Protein AF-A0A3S4WUQ7-F1 (afdb_monomer_lite)

Foldseek 3Di:
DDDDDPPPDDPDPQDPVSVVVVVVVCVVVVVDDDPQPDADPDAAEEEDEPVVVVCVVVVVDFKDWAAPDPVVCPRQADPVSPHGHHYQWYKYFHDDDPQTKIWIWGFPDWDDDRIIITGTDDTPDTDD

Structure (mmCIF, N/CA/C/O backbone):
data_AF-A0A3S4WUQ7-F1
#
_entry.id   AF-A0A3S4WUQ7-F1
#
loop_
_atom_site.group_PDB
_atom_site.id
_atom_site.type_symbol
_atom_site.label_atom_id
_atom_site.label_alt_id
_atom_site.label_comp_id
_atom_site.label_asym_id
_atom_site.label_entity_id
_atom_site.label_seq_id
_atom_site.pdbx_PDB_ins_code
_atom_site.Cartn_x
_atom_site.Cartn_y
_atom_site.Cartn_z
_atom_site.occupancy
_atom_site.B_iso_or_equiv
_atom_site.auth_seq_id
_atom_site.auth_comp_id
_atom_site.auth_asym_id
_atom_site.auth_atom_id
_atom_site.pdbx_PDB_model_num
ATOM 1 N N . MET A 1 1 ? 11.147 24.024 31.764 1.00 40.38 1 MET A N 1
ATOM 2 C CA . MET A 1 1 ? 10.718 22.604 31.816 1.00 40.38 1 MET A CA 1
ATOM 3 C C . MET A 1 1 ? 11.327 21.841 30.637 1.00 40.38 1 MET A C 1
ATOM 5 O O . MET A 1 1 ? 10.917 22.061 29.505 1.00 40.38 1 MET A O 1
ATOM 9 N N . ARG A 1 2 ? 12.355 21.012 30.871 1.00 36.12 2 ARG A N 1
ATOM 10 C CA . ARG A 1 2 ? 13.042 20.220 29.830 1.00 36.12 2 ARG A CA 1
ATOM 11 C C . ARG A 1 2 ? 12.290 18.902 29.602 1.00 36.12 2 ARG A C 1
ATOM 13 O O . ARG A 1 2 ? 12.157 18.117 30.536 1.00 36.12 2 ARG A O 1
ATOM 20 N N . ARG A 1 3 ? 11.802 18.651 28.381 1.00 39.47 3 ARG A N 1
ATOM 21 C CA . ARG A 1 3 ? 11.252 17.342 27.987 1.00 39.47 3 ARG A CA 1
ATOM 22 C C . ARG A 1 3 ? 12.408 16.346 27.872 1.00 39.47 3 ARG A C 1
ATOM 24 O O . ARG A 1 3 ? 13.301 16.546 27.054 1.00 39.47 3 ARG A O 1
ATOM 31 N N . LYS A 1 4 ? 12.402 15.296 28.697 1.00 38.94 4 LYS A N 1
ATOM 32 C CA . LYS A 1 4 ? 13.321 14.160 28.551 1.00 38.94 4 LYS A CA 1
ATOM 33 C C . LYS A 1 4 ? 12.964 13.427 27.256 1.00 38.94 4 LYS A C 1
ATOM 35 O O . LYS A 1 4 ? 11.833 12.980 27.089 1.00 38.94 4 LYS A O 1
ATOM 40 N N . ILE A 1 5 ? 13.909 13.370 26.327 1.00 40.94 5 ILE A N 1
ATOM 41 C CA . ILE A 1 5 ? 13.795 12.611 25.082 1.00 40.94 5 ILE A CA 1
ATOM 42 C C . ILE A 1 5 ? 14.131 11.161 25.441 1.00 40.94 5 ILE A C 1
ATOM 44 O O . ILE A 1 5 ? 15.200 10.915 25.991 1.00 40.94 5 ILE A O 1
ATOM 48 N N . ASN A 1 6 ? 13.218 10.219 25.196 1.00 37.59 6 ASN A N 1
ATOM 49 C CA . ASN A 1 6 ? 13.484 8.796 25.406 1.00 37.59 6 ASN A CA 1
ATOM 50 C C . ASN A 1 6 ? 14.371 8.286 24.250 1.00 37.59 6 ASN A C 1
ATOM 52 O O . ASN A 1 6 ? 13.941 8.266 23.096 1.00 37.59 6 ASN A O 1
ATOM 56 N N . THR A 1 7 ? 15.631 7.982 24.559 1.00 37.75 7 THR A N 1
ATOM 57 C CA . THR A 1 7 ? 16.757 7.749 23.634 1.00 37.75 7 THR A CA 1
ATOM 58 C C . THR A 1 7 ? 16.920 6.301 23.160 1.00 37.75 7 THR A C 1
ATOM 60 O O . THR A 1 7 ? 17.923 5.984 22.529 1.00 37.75 7 THR A O 1
ATOM 63 N N . GLU A 1 8 ? 15.965 5.406 23.409 1.00 37.12 8 GLU A N 1
ATOM 64 C CA . GLU A 1 8 ? 16.216 3.959 23.273 1.00 37.12 8 GLU A CA 1
ATOM 65 C C . GLU A 1 8 ? 16.028 3.338 21.877 1.00 37.12 8 GLU A C 1
ATOM 67 O O . GLU A 1 8 ? 16.281 2.153 21.710 1.00 37.12 8 GLU A O 1
ATOM 72 N N . TYR A 1 9 ? 15.685 4.095 20.828 1.00 33.88 9 TYR A N 1
ATOM 73 C CA . TYR A 1 9 ? 15.679 3.551 19.456 1.00 33.88 9 TYR A CA 1
ATOM 74 C C . TYR A 1 9 ? 16.184 4.557 18.415 1.00 33.88 9 TYR A C 1
ATOM 76 O O . TYR A 1 9 ? 15.466 4.977 17.504 1.00 33.88 9 TYR A O 1
ATOM 84 N N . ILE A 1 10 ? 17.462 4.919 18.518 1.00 39.38 10 ILE A N 1
ATOM 85 C CA . ILE A 1 10 ? 18.214 5.478 17.389 1.00 39.38 10 ILE A CA 1
ATOM 86 C C . ILE A 1 10 ? 18.673 4.282 16.549 1.00 39.38 10 ILE A C 1
ATOM 88 O O . ILE A 1 10 ? 19.502 3.494 16.992 1.00 39.38 10 ILE A O 1
ATOM 92 N N . ARG A 1 11 ? 18.116 4.102 15.342 1.00 37.34 11 ARG A N 1
ATOM 93 C CA . ARG A 1 11 ? 18.662 3.115 14.393 1.00 37.34 11 ARG A CA 1
ATOM 94 C C . ARG A 1 11 ? 20.136 3.477 14.161 1.00 37.34 11 ARG A C 1
ATOM 96 O O . ARG A 1 11 ? 20.365 4.617 13.756 1.00 37.34 11 ARG A O 1
ATOM 103 N N . PRO A 1 12 ? 21.106 2.574 14.396 1.00 47.31 12 PRO A N 1
ATOM 104 C CA . PRO A 1 12 ? 22.506 2.910 14.193 1.00 47.31 12 PRO A CA 1
ATOM 105 C C . PRO A 1 12 ? 22.704 3.341 12.739 1.00 47.31 12 PRO A C 1
ATOM 107 O O . PRO A 1 12 ? 22.343 2.614 11.807 1.00 47.31 12 PRO A O 1
ATOM 110 N N . ILE A 1 13 ? 23.205 4.564 12.557 1.00 55.00 13 ILE A N 1
ATOM 111 C CA . ILE A 1 13 ? 23.653 5.046 11.255 1.00 55.00 13 ILE A CA 1
ATOM 112 C C . ILE A 1 13 ? 24.893 4.220 10.942 1.00 55.00 13 ILE A C 1
ATOM 114 O O . ILE A 1 13 ? 25.893 4.323 11.643 1.00 55.00 13 ILE A O 1
ATOM 118 N N . LEU A 1 14 ? 24.784 3.353 9.938 1.00 65.00 14 LEU A N 1
ATOM 119 C CA . LEU A 1 14 ? 25.896 2.515 9.508 1.00 65.00 14 LEU A CA 1
ATOM 120 C C . LEU A 1 14 ? 27.053 3.406 9.078 1.00 65.00 14 LEU A C 1
ATOM 122 O O . LEU A 1 14 ? 26.841 4.374 8.337 1.00 65.00 14 LEU A O 1
ATOM 126 N N . THR A 1 15 ? 28.260 3.064 9.504 1.00 76.12 15 THR A N 1
ATOM 127 C CA . THR A 1 15 ? 29.450 3.789 9.063 1.00 76.12 15 THR A CA 1
ATOM 128 C C . THR A 1 15 ? 29.684 3.552 7.563 1.00 76.12 15 THR A C 1
ATOM 130 O O . THR A 1 15 ? 29.226 2.544 7.006 1.00 76.12 15 THR A O 1
ATOM 133 N N . PRO A 1 16 ? 30.398 4.454 6.864 1.00 73.38 16 PRO A N 1
ATOM 134 C CA . PRO A 1 16 ? 30.779 4.235 5.467 1.00 73.38 16 PRO A CA 1
ATOM 135 C C . PRO A 1 16 ? 31.488 2.888 5.241 1.00 73.38 16 PRO A C 1
ATOM 137 O O . PRO A 1 16 ? 31.195 2.191 4.269 1.00 73.38 16 PRO A O 1
ATOM 140 N N . GLU A 1 17 ? 32.326 2.470 6.189 1.00 79.44 17 GLU A N 1
ATOM 141 C CA . GLU A 1 17 ? 33.045 1.192 6.168 1.00 79.44 17 GLU A CA 1
ATOM 142 C C . GLU A 1 17 ? 32.104 -0.012 6.311 1.00 79.44 17 GLU A C 1
ATOM 144 O O . GLU A 1 17 ? 32.213 -0.993 5.574 1.00 79.44 17 GLU A O 1
ATOM 149 N N . GLU A 1 18 ? 31.114 0.055 7.204 1.00 77.62 18 GLU A N 1
ATOM 150 C CA . GLU A 1 18 ? 30.101 -0.996 7.349 1.00 77.62 18 GLU A CA 1
ATOM 151 C C . GLU A 1 18 ? 29.231 -1.129 6.093 1.00 77.62 18 GLU A C 1
ATOM 153 O O . GLU A 1 18 ? 28.812 -2.235 5.724 1.00 77.62 18 GLU A O 1
ATOM 158 N N . ILE A 1 19 ? 28.965 -0.012 5.410 1.00 71.38 19 ILE A N 1
ATOM 159 C CA . ILE A 1 19 ? 28.259 0.009 4.126 1.00 71.38 19 ILE A CA 1
ATOM 160 C C . ILE A 1 19 ? 29.097 -0.693 3.052 1.00 71.38 19 ILE A C 1
ATOM 162 O O . ILE A 1 19 ? 28.554 -1.518 2.307 1.00 71.38 19 ILE A O 1
ATOM 166 N N . GLU A 1 20 ? 30.397 -0.413 2.970 1.00 76.69 20 GLU A N 1
ATOM 167 C CA . GLU A 1 20 ? 31.303 -1.082 2.030 1.00 76.69 20 GLU A CA 1
ATOM 168 C C . GLU A 1 20 ? 31.473 -2.567 2.333 1.00 76.69 20 GLU A C 1
ATOM 170 O O . GLU A 1 20 ? 31.303 -3.394 1.432 1.00 76.69 20 GLU A O 1
ATOM 175 N N . ARG A 1 21 ? 31.676 -2.936 3.599 1.00 81.69 21 ARG A N 1
ATOM 176 C CA . ARG A 1 21 ? 31.769 -4.334 4.034 1.00 81.69 21 ARG A CA 1
ATOM 177 C C . ARG A 1 21 ? 30.511 -5.115 3.671 1.00 81.69 21 ARG A C 1
ATOM 179 O O . ARG A 1 21 ? 30.602 -6.228 3.164 1.00 81.69 21 ARG A O 1
ATOM 186 N N . ARG A 1 22 ? 29.323 -4.524 3.841 1.00 74.31 22 ARG A N 1
ATOM 187 C CA . ARG A 1 22 ? 28.050 -5.131 3.408 1.00 74.31 22 ARG A CA 1
ATOM 188 C C . ARG A 1 22 ? 27.938 -5.257 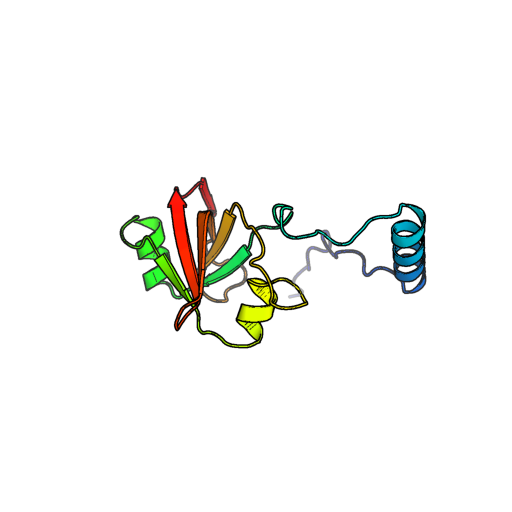1.891 1.00 74.31 22 ARG A C 1
ATOM 190 O O . ARG A 1 22 ? 27.375 -6.246 1.422 1.00 74.31 22 ARG A O 1
ATOM 197 N N . LYS A 1 23 ? 28.433 -4.285 1.118 1.00 73.12 23 LYS A N 1
ATOM 198 C CA . LYS A 1 23 ? 28.480 -4.376 -0.355 1.00 73.12 23 LYS A CA 1
ATOM 199 C C . LYS A 1 23 ? 29.398 -5.519 -0.799 1.00 73.12 23 LYS A C 1
ATOM 201 O O . LYS A 1 23 ? 28.996 -6.303 -1.657 1.00 73.12 23 LYS A O 1
ATOM 206 N N . GLN A 1 24 ? 30.576 -5.641 -0.190 1.00 79.44 24 GLN A N 1
ATOM 207 C CA . GLN A 1 24 ? 31.537 -6.712 -0.466 1.00 79.44 24 GLN A CA 1
ATOM 208 C C . GLN A 1 24 ? 30.990 -8.085 -0.055 1.00 79.44 24 GLN A C 1
ATOM 210 O O . GLN A 1 24 ? 31.019 -9.000 -0.871 1.00 79.44 24 GLN A O 1
ATOM 215 N N . LEU A 1 25 ? 30.376 -8.209 1.129 1.00 76.44 25 LEU A N 1
ATOM 216 C CA . LEU A 1 25 ? 29.711 -9.444 1.569 1.00 76.44 25 LEU A CA 1
ATOM 217 C C . LEU A 1 25 ? 28.593 -9.867 0.613 1.00 76.44 25 LEU A C 1
ATOM 219 O O . LEU A 1 25 ? 28.511 -11.032 0.244 1.00 76.44 25 LEU A O 1
ATOM 223 N N . LYS A 1 26 ? 27.744 -8.930 0.170 1.00 70.69 26 LYS A N 1
ATOM 224 C CA . LYS A 1 26 ? 26.678 -9.230 -0.800 1.00 70.69 26 LYS A CA 1
ATOM 225 C C . LYS A 1 26 ? 27.227 -9.722 -2.137 1.00 70.69 26 LYS A C 1
ATOM 227 O O . LYS A 1 26 ? 26.632 -10.607 -2.743 1.00 70.69 26 LYS A O 1
ATOM 232 N N . LYS A 1 27 ? 28.357 -9.161 -2.572 1.00 72.56 27 LYS A N 1
ATOM 233 C CA . LYS A 1 27 ? 29.071 -9.581 -3.782 1.00 72.56 27 LYS A CA 1
ATOM 234 C C . LYS A 1 27 ? 29.694 -10.974 -3.613 1.00 72.56 27 LYS A C 1
ATOM 236 O O . LYS A 1 27 ? 29.545 -11.798 -4.504 1.00 72.56 27 LYS A O 1
ATOM 241 N N . GLN A 1 28 ? 30.341 -11.242 -2.476 1.00 73.81 28 GLN A N 1
ATOM 242 C CA . GLN A 1 28 ? 31.007 -12.515 -2.166 1.00 73.81 28 GLN A CA 1
ATOM 243 C C . GLN A 1 28 ? 30.016 -13.668 -1.967 1.00 73.81 28 GLN A C 1
ATOM 245 O O . GLN A 1 28 ? 30.262 -14.774 -2.428 1.00 73.81 28 GLN A O 1
ATOM 250 N N . LEU A 1 29 ? 28.877 -13.400 -1.326 1.00 72.38 29 LEU A N 1
ATOM 251 C CA . LEU A 1 29 ? 27.802 -14.373 -1.122 1.00 72.38 29 LEU A CA 1
ATOM 252 C C . LEU A 1 29 ? 26.974 -14.643 -2.389 1.00 72.38 29 LEU A C 1
ATOM 254 O O . LEU A 1 29 ? 26.014 -15.403 -2.324 1.00 72.38 29 LEU A O 1
ATOM 258 N N . GLY A 1 30 ? 27.280 -13.992 -3.518 1.00 54.03 30 GLY A N 1
ATOM 259 C CA . GLY A 1 30 ? 26.527 -14.171 -4.760 1.00 54.03 30 GLY A CA 1
ATOM 260 C C . GLY A 1 30 ? 25.040 -13.827 -4.629 1.00 54.03 30 GLY A C 1
ATOM 261 O O . GLY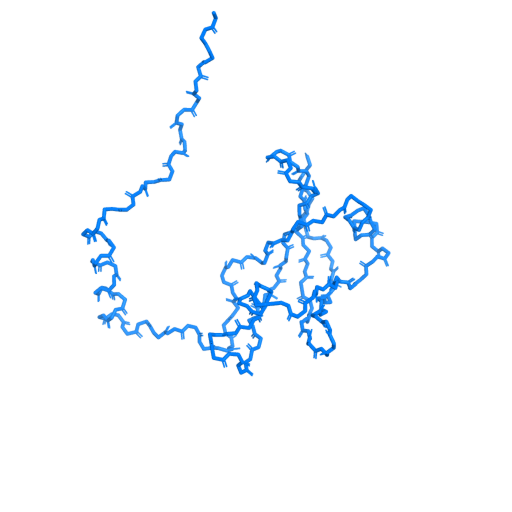 A 1 30 ? 24.232 -14.357 -5.386 1.00 54.03 30 GLY A O 1
ATOM 262 N N . LEU A 1 31 ? 24.667 -12.960 -3.674 1.00 57.56 31 LEU A N 1
ATOM 263 C CA . LEU A 1 31 ? 23.289 -12.518 -3.454 1.00 57.56 31 LEU A CA 1
ATOM 264 C C . LEU A 1 31 ? 22.827 -11.726 -4.682 1.00 57.56 31 LEU A C 1
ATOM 266 O O . LEU A 1 31 ? 23.028 -10.510 -4.781 1.00 57.56 31 LEU A O 1
ATOM 270 N N . GLN A 1 32 ? 22.233 -12.434 -5.639 1.00 53.25 32 GLN A N 1
ATOM 271 C CA . GLN A 1 32 ? 21.584 -11.837 -6.795 1.00 53.25 32 GLN A CA 1
ATOM 272 C C . GLN A 1 32 ? 20.444 -10.940 -6.308 1.00 53.25 32 GLN A C 1
ATOM 274 O O . GLN A 1 32 ? 19.841 -11.162 -5.256 1.00 53.25 32 GLN A O 1
ATOM 279 N N . LYS A 1 33 ? 20.176 -9.859 -7.044 1.00 53.59 33 LYS A N 1
ATOM 280 C CA . LYS A 1 33 ? 19.027 -9.011 -6.717 1.00 53.59 33 LYS A CA 1
ATOM 281 C C . LYS A 1 33 ? 17.754 -9.844 -6.873 1.00 53.59 33 LYS A C 1
ATOM 283 O O . LYS A 1 33 ? 17.690 -10.584 -7.855 1.00 53.59 33 LYS A O 1
ATOM 288 N N . PRO A 1 34 ? 16.759 -9.662 -5.982 1.00 46.69 34 PRO A N 1
ATOM 289 C CA . PRO A 1 34 ? 15.468 -10.324 -6.086 1.00 46.69 34 PRO A CA 1
ATOM 290 C C . PRO A 1 34 ? 14.940 -10.189 -7.507 1.00 46.69 34 PRO A C 1
ATOM 292 O O . PRO A 1 34 ? 14.593 -9.091 -7.956 1.00 46.69 34 PRO A O 1
ATOM 295 N N . THR A 1 35 ? 14.964 -11.294 -8.235 1.00 46.50 35 THR A N 1
ATOM 296 C CA . THR A 1 35 ? 14.353 -11.400 -9.548 1.00 46.50 35 THR A CA 1
ATOM 297 C C . THR A 1 35 ? 12.891 -11.728 -9.284 1.00 46.50 35 THR A C 1
ATOM 299 O O . THR A 1 35 ? 12.598 -12.648 -8.534 1.00 46.50 35 THR A O 1
ATOM 302 N N . GLU A 1 36 ? 12.006 -10.880 -9.803 1.00 53.81 36 GLU A N 1
ATOM 303 C CA . GLU A 1 36 ? 10.613 -11.046 -10.269 1.00 53.81 36 GLU A CA 1
ATOM 304 C C . GLU A 1 36 ? 9.618 -12.040 -9.614 1.00 53.81 36 GLU A C 1
ATOM 306 O O . GLU A 1 36 ? 8.415 -11.797 -9.666 1.00 53.81 36 GLU A O 1
ATOM 311 N N . THR A 1 37 ? 10.051 -13.106 -8.956 1.00 55.50 37 THR A N 1
ATOM 312 C CA . THR A 1 37 ? 9.246 -14.076 -8.197 1.00 55.50 37 THR A CA 1
ATOM 313 C C . THR A 1 37 ? 9.332 -13.900 -6.683 1.00 55.50 37 THR A C 1
ATOM 315 O O . THR A 1 37 ? 8.494 -14.443 -5.956 1.00 55.50 37 THR A O 1
ATOM 318 N N . GLU A 1 38 ? 10.301 -13.129 -6.191 1.00 73.62 38 GLU A N 1
ATOM 319 C CA . GLU A 1 38 ? 10.505 -12.966 -4.756 1.00 73.62 38 GLU A CA 1
ATOM 320 C C . GLU A 1 38 ? 9.522 -11.973 -4.135 1.00 73.62 38 GLU A C 1
ATOM 322 O O . GLU A 1 38 ? 9.440 -10.784 -4.474 1.00 73.62 38 GLU A O 1
ATOM 327 N N . ILE A 1 39 ? 8.775 -12.511 -3.179 1.00 85.81 39 ILE A N 1
ATOM 328 C CA . ILE A 1 39 ? 7.899 -11.765 -2.294 1.00 85.81 39 ILE A CA 1
ATOM 329 C C . ILE A 1 39 ? 8.731 -10.684 -1.614 1.00 85.81 39 ILE A C 1
ATOM 331 O O . ILE A 1 39 ? 9.788 -10.947 -1.041 1.00 85.81 39 ILE A O 1
ATOM 335 N N . GLN A 1 40 ? 8.269 -9.441 -1.708 1.00 91.50 40 GLN A N 1
ATOM 336 C CA . GLN A 1 40 ? 8.955 -8.320 -1.100 1.00 91.50 40 GLN A CA 1
ATOM 337 C C . GLN A 1 40 ? 9.017 -8.546 0.413 1.00 91.50 40 GLN A C 1
ATOM 339 O O . GLN A 1 40 ? 7.973 -8.687 1.050 1.00 91.50 40 GLN A O 1
ATOM 344 N N . PRO A 1 41 ? 10.218 -8.517 1.019 1.00 90.56 41 PRO A N 1
ATOM 345 C CA . PRO A 1 41 ? 10.388 -8.851 2.432 1.00 90.56 41 PRO A CA 1
ATOM 346 C C . PRO A 1 41 ? 9.736 -7.821 3.359 1.00 90.56 41 PRO A C 1
ATOM 348 O O . PRO A 1 41 ? 9.556 -8.065 4.548 1.00 90.56 41 PRO A O 1
ATOM 351 N N . LYS A 1 42 ? 9.429 -6.631 2.831 1.00 94.19 42 LYS A N 1
ATOM 352 C CA . LYS A 1 42 ? 8.734 -5.57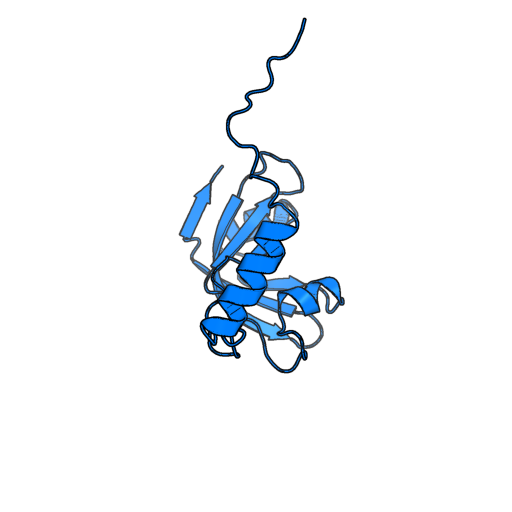3 3.555 1.00 94.19 42 LYS A CA 1
ATOM 353 C C . LYS A 1 42 ? 7.361 -5.353 2.937 1.00 94.19 42 LYS A C 1
ATOM 355 O O . LYS A 1 42 ? 7.271 -5.286 1.707 1.00 94.19 42 LYS A O 1
ATOM 360 N N . PRO A 1 43 ? 6.330 -5.140 3.770 1.00 96.25 43 PRO A N 1
ATOM 361 C CA . PRO A 1 43 ? 5.026 -4.754 3.274 1.00 96.25 43 PRO A CA 1
ATOM 362 C C . PRO A 1 43 ? 5.119 -3.427 2.529 1.00 96.25 43 PRO A C 1
ATOM 364 O O . PRO A 1 43 ? 5.929 -2.546 2.847 1.00 96.25 43 PRO A O 1
ATOM 367 N N . LEU A 1 44 ? 4.242 -3.269 1.550 1.00 97.25 44 LEU A N 1
ATOM 368 C CA . LEU A 1 44 ? 4.036 -1.993 0.891 1.00 97.25 44 LEU A CA 1
ATOM 369 C C . LEU A 1 44 ? 3.483 -0.994 1.915 1.00 97.25 44 LEU A C 1
ATOM 371 O O . LEU A 1 44 ? 2.540 -1.309 2.624 1.00 97.25 44 LEU A O 1
ATOM 375 N N . PHE A 1 45 ? 4.034 0.214 1.996 1.00 97.19 45 PHE A N 1
ATOM 376 C CA . PHE A 1 45 ? 3.521 1.249 2.899 1.00 97.19 45 PHE A CA 1
ATOM 377 C C . PHE A 1 45 ? 2.821 2.353 2.109 1.00 97.19 45 PHE A C 1
ATOM 379 O O . PHE A 1 45 ? 3.394 2.904 1.160 1.00 97.19 45 PHE A O 1
ATOM 386 N N . ILE A 1 46 ? 1.580 2.671 2.475 1.00 97.50 46 ILE A N 1
ATOM 387 C CA . ILE A 1 46 ? 0.765 3.685 1.804 1.00 97.50 46 ILE A CA 1
ATOM 388 C C . ILE A 1 46 ? 0.024 4.539 2.831 1.00 97.50 46 ILE A C 1
ATOM 390 O O . ILE A 1 46 ? -0.608 4.040 3.756 1.00 97.50 46 ILE A O 1
ATOM 394 N N . ILE A 1 47 ? 0.057 5.852 2.620 1.00 97.38 47 ILE A N 1
ATOM 395 C CA . ILE A 1 47 ? -0.737 6.809 3.386 1.00 97.38 47 ILE A CA 1
ATOM 396 C C . ILE A 1 47 ? -2.058 7.043 2.649 1.00 97.38 47 ILE A C 1
ATOM 398 O O . ILE A 1 47 ? -2.071 7.283 1.435 1.00 97.38 47 ILE A O 1
ATOM 402 N N . LEU A 1 48 ? -3.165 6.960 3.381 1.00 97.75 48 LEU A N 1
ATOM 403 C CA . LEU A 1 48 ? -4.520 7.190 2.890 1.00 97.75 48 LEU A CA 1
ATOM 404 C C . LEU A 1 48 ? -5.143 8.409 3.556 1.00 97.75 48 LEU A C 1
ATOM 406 O O . LEU A 1 48 ? -4.844 8.737 4.704 1.00 97.75 48 LEU A O 1
ATOM 410 N N . GLN A 1 49 ? -6.072 9.036 2.841 1.00 97.06 49 GLN A N 1
ATOM 411 C CA . GLN A 1 49 ? -7.056 9.909 3.466 1.00 97.06 49 GLN A CA 1
ATOM 412 C C . GLN A 1 49 ? -8.010 9.073 4.330 1.00 97.06 49 GLN A C 1
ATOM 414 O O . GLN A 1 49 ? -8.279 7.907 4.024 1.00 97.06 49 GLN A O 1
ATOM 419 N N . LYS A 1 50 ? -8.542 9.687 5.392 1.00 96.69 50 LYS A N 1
ATOM 420 C CA . LYS A 1 50 ? -9.400 9.023 6.383 1.00 96.69 50 LYS A CA 1
ATOM 421 C C . LYS A 1 50 ? -10.572 8.272 5.752 1.00 96.69 50 LYS A C 1
ATOM 423 O O . LYS A 1 50 ? -10.830 7.145 6.150 1.00 96.69 50 LYS A O 1
ATOM 428 N N . GLN A 1 51 ? -11.234 8.869 4.761 1.00 97.94 51 GLN A N 1
ATOM 429 C CA . GLN A 1 51 ? -12.378 8.253 4.090 1.00 97.94 51 GLN A CA 1
ATOM 430 C C . GLN A 1 51 ? -12.026 6.873 3.512 1.00 97.94 51 GLN A C 1
ATOM 432 O O . GLN A 1 51 ? -12.624 5.877 3.900 1.00 97.94 51 GLN A O 1
ATOM 437 N N . PHE A 1 52 ? -11.004 6.788 2.656 1.00 98.25 52 PHE A N 1
ATOM 438 C CA . PHE A 1 52 ? -10.602 5.515 2.046 1.00 98.25 52 PHE A CA 1
ATOM 439 C C . PHE A 1 52 ? -10.062 4.519 3.067 1.00 98.25 52 PHE A C 1
ATOM 441 O O . PHE A 1 52 ? -10.246 3.315 2.911 1.00 98.25 52 PHE A O 1
ATOM 448 N N . PHE A 1 53 ? -9.403 5.016 4.116 1.00 98.19 53 PHE A N 1
ATOM 449 C CA . PHE A 1 53 ? -8.980 4.175 5.225 1.00 98.19 53 PHE A CA 1
ATOM 450 C C . PHE A 1 53 ? -10.192 3.516 5.892 1.00 98.19 53 PHE A C 1
ATOM 452 O O . PHE A 1 53 ? -10.234 2.298 6.021 1.00 98.19 53 PHE A O 1
ATOM 459 N N . ASP A 1 54 ? -11.202 4.289 6.279 1.00 97.81 54 ASP A N 1
ATOM 460 C CA . ASP A 1 54 ? -12.376 3.742 6.956 1.00 97.81 54 ASP A CA 1
ATOM 461 C C . ASP A 1 54 ? -13.217 2.847 6.018 1.00 97.81 54 ASP A C 1
ATOM 463 O O . ASP A 1 54 ? -13.712 1.814 6.462 1.00 97.81 54 ASP A O 1
ATOM 467 N N . GLU A 1 55 ? -13.299 3.146 4.715 1.00 98.44 55 GLU A N 1
ATOM 468 C CA . GLU A 1 55 ? -13.964 2.284 3.719 1.00 98.44 55 GLU A CA 1
ATOM 469 C C . GLU A 1 55 ? -13.268 0.920 3.542 1.00 98.44 55 GLU A C 1
ATOM 471 O O . GLU A 1 55 ? -13.927 -0.118 3.439 1.00 98.44 55 GLU A O 1
ATOM 476 N N . ILE A 1 56 ? -11.931 0.885 3.523 1.00 98.25 56 ILE A N 1
ATOM 477 C CA . ILE A 1 56 ? -11.177 -0.381 3.474 1.00 98.25 56 ILE A CA 1
ATOM 478 C C . ILE A 1 56 ? -11.368 -1.146 4.783 1.00 98.25 56 ILE A C 1
ATOM 480 O O . ILE A 1 56 ? -11.575 -2.359 4.765 1.00 98.25 56 ILE A O 1
ATOM 484 N N . LEU A 1 57 ? -11.348 -0.440 5.916 1.00 97.25 57 LEU A N 1
ATOM 485 C CA . LEU A 1 57 ? -11.539 -1.040 7.233 1.00 97.25 57 LEU A CA 1
ATOM 486 C C . LEU A 1 57 ? -12.932 -1.666 7.388 1.00 97.25 57 LEU A C 1
ATOM 488 O O . LEU A 1 57 ? -13.051 -2.738 7.979 1.00 97.25 57 LEU A O 1
ATOM 492 N N . ALA A 1 58 ? -13.959 -1.007 6.849 1.00 97.31 58 ALA A N 1
ATOM 493 C CA . ALA A 1 58 ? -15.330 -1.509 6.776 1.00 97.31 58 ALA A CA 1
ATOM 494 C C . ALA A 1 58 ? -15.502 -2.619 5.724 1.00 97.31 58 ALA A C 1
ATOM 496 O O . ALA A 1 58 ? -16.540 -3.272 5.666 1.00 97.31 58 ALA A O 1
ATOM 497 N N . GLY A 1 59 ? -14.495 -2.837 4.876 1.00 96.69 59 GLY A N 1
ATOM 498 C CA . GLY A 1 59 ? -14.516 -3.840 3.823 1.00 96.69 59 GLY A CA 1
ATOM 499 C C . GLY A 1 59 ? -15.346 -3.450 2.600 1.00 96.69 59 GLY A C 1
ATOM 500 O O . GLY A 1 59 ? -15.511 -4.300 1.725 1.00 96.69 59 GLY A O 1
ATOM 501 N N . THR A 1 60 ? -15.829 -2.211 2.493 1.00 97.88 60 THR A N 1
ATOM 502 C CA . THR A 1 60 ? -16.601 -1.733 1.334 1.00 97.88 60 THR A CA 1
ATOM 503 C C . THR A 1 60 ? -15.692 -1.409 0.149 1.00 97.88 60 THR A C 1
ATOM 505 O O . THR A 1 60 ? -16.038 -1.690 -0.998 1.00 97.88 60 THR A O 1
ATOM 508 N N . LYS A 1 61 ? -14.478 -0.907 0.404 1.00 98.00 61 LYS A N 1
ATOM 509 C CA . LYS A 1 61 ? -13.473 -0.632 -0.633 1.00 98.00 61 LYS A CA 1
ATOM 510 C C . LYS A 1 61 ? -12.507 -1.806 -0.799 1.00 98.00 61 LYS A C 1
ATOM 512 O O . LYS A 1 61 ? -11.745 -2.135 0.105 1.00 98.00 61 LYS A O 1
ATOM 517 N N . LYS A 1 62 ? -12.513 -2.422 -1.988 1.00 98.19 62 LYS A N 1
ATOM 518 C CA . LYS A 1 62 ? -11.684 -3.602 -2.329 1.00 98.19 62 LYS A CA 1
ATOM 519 C C . LYS A 1 62 ? -10.493 -3.312 -3.244 1.00 98.19 62 LYS A C 1
ATOM 521 O O . LYS A 1 62 ? -9.669 -4.192 -3.470 1.00 98.19 62 LYS A O 1
ATOM 526 N N . ILE A 1 63 ? -10.410 -2.100 -3.792 1.00 98.31 63 ILE A N 1
ATOM 527 C CA . ILE A 1 63 ? -9.340 -1.695 -4.708 1.00 98.31 63 ILE A CA 1
ATOM 528 C C . ILE A 1 63 ? -8.825 -0.321 -4.293 1.00 98.31 63 ILE A C 1
ATOM 530 O O . ILE A 1 63 ? -9.605 0.630 -4.162 1.00 98.31 63 ILE A O 1
ATOM 534 N N . GLU A 1 64 ? -7.511 -0.221 -4.115 1.00 97.94 64 GLU A N 1
ATOM 535 C CA . GLU A 1 64 ? -6.809 1.049 -3.945 1.00 97.94 64 GLU A CA 1
ATOM 536 C C . GLU A 1 64 ? -6.167 1.481 -5.266 1.00 97.94 64 GLU A C 1
ATOM 538 O O . GLU A 1 64 ? -5.498 0.689 -5.930 1.00 97.94 64 GLU A O 1
ATOM 543 N N . TYR A 1 65 ? -6.371 2.744 -5.641 1.00 97.56 65 TYR A N 1
ATOM 544 C CA . TYR A 1 65 ? -5.879 3.305 -6.899 1.00 97.56 65 TYR A CA 1
ATOM 545 C C . TYR A 1 65 ? -4.739 4.280 -6.645 1.00 97.56 65 TYR A C 1
ATOM 547 O O . TYR A 1 65 ? -4.830 5.103 -5.737 1.00 97.56 65 TYR A O 1
ATOM 555 N N . ARG A 1 66 ? -3.700 4.249 -7.484 1.00 97.19 66 ARG A N 1
ATOM 556 C CA . ARG A 1 66 ? -2.609 5.234 -7.471 1.00 97.19 66 ARG A CA 1
ATOM 557 C C . ARG A 1 66 ? -2.220 5.663 -8.876 1.00 97.19 66 ARG A C 1
ATOM 559 O O . ARG A 1 66 ? -2.321 4.890 -9.821 1.00 97.19 66 ARG A O 1
ATOM 566 N N . GLU A 1 67 ? -1.816 6.916 -9.015 1.00 95.25 67 GLU A N 1
ATOM 567 C CA . GLU A 1 67 ? -1.351 7.474 -10.286 1.00 95.25 67 GLU A CA 1
ATOM 568 C C . GLU A 1 67 ? -0.126 6.725 -10.827 1.00 95.25 67 GLU A C 1
ATOM 570 O O . GLU A 1 67 ? 0.669 6.176 -10.063 1.00 95.25 67 GLU A O 1
ATOM 575 N N . GLY A 1 68 ? 0.044 6.734 -12.148 1.00 92.38 68 GLY A N 1
ATOM 576 C CA . GLY A 1 68 ? 1.247 6.240 -12.814 1.00 92.38 68 GLY A CA 1
ATOM 577 C C . GLY A 1 68 ? 2.398 7.247 -12.774 1.00 92.38 68 GLY A C 1
ATOM 578 O O . GLY A 1 68 ? 2.965 7.533 -13.818 1.00 92.38 68 GLY A O 1
ATOM 579 N N . SER A 1 69 ? 2.712 7.821 -11.609 1.00 92.06 69 SER A N 1
ATOM 580 C CA . SER A 1 69 ? 3.885 8.695 -11.453 1.00 92.06 69 SER A CA 1
ATOM 581 C C . SER A 1 69 ? 5.144 7.885 -11.145 1.00 92.06 69 SER A C 1
ATOM 583 O O . SER A 1 69 ? 5.059 6.776 -10.603 1.00 92.06 69 SER A O 1
ATOM 585 N N . ASP A 1 70 ? 6.321 8.442 -11.440 1.00 92.62 70 ASP A N 1
ATOM 586 C CA . ASP A 1 70 ? 7.628 7.802 -11.201 1.00 92.62 70 ASP A CA 1
ATOM 587 C C . ASP A 1 70 ? 7.785 7.311 -9.757 1.00 92.62 70 A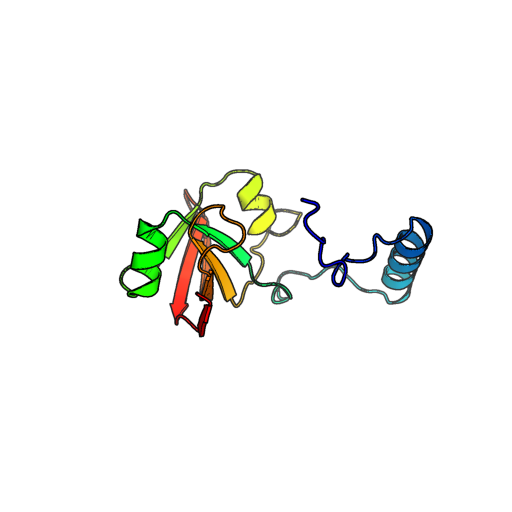SP A C 1
ATOM 589 O O . ASP A 1 70 ? 8.331 6.234 -9.491 1.00 92.62 70 ASP A O 1
ATOM 593 N N . PHE A 1 71 ? 7.226 8.067 -8.807 1.00 93.44 71 PHE A N 1
ATOM 594 C CA . PHE A 1 71 ? 7.178 7.677 -7.406 1.00 93.44 71 PHE A CA 1
ATOM 595 C C . PHE A 1 71 ? 6.480 6.324 -7.212 1.00 93.44 71 PHE A C 1
ATOM 597 O O . PHE A 1 71 ? 7.027 5.447 -6.544 1.00 93.44 71 PHE A O 1
ATOM 604 N N . TYR A 1 72 ? 5.299 6.112 -7.795 1.00 94.69 72 TYR A N 1
ATOM 605 C CA . TYR A 1 72 ? 4.589 4.834 -7.679 1.00 94.69 72 TYR A CA 1
ATOM 606 C C . TYR A 1 72 ? 5.200 3.741 -8.553 1.00 94.69 72 TYR A C 1
ATOM 608 O O . TYR A 1 72 ? 5.282 2.603 -8.091 1.00 94.69 72 TYR A O 1
ATOM 616 N N . TYR A 1 73 ? 5.717 4.073 -9.738 1.00 93.81 73 TYR A N 1
ATOM 617 C CA . TYR A 1 73 ? 6.471 3.129 -10.568 1.00 93.81 73 TYR A CA 1
ATOM 618 C C . TYR A 1 73 ? 7.639 2.518 -9.798 1.00 93.81 73 TYR A C 1
ATOM 620 O O . TYR A 1 73 ? 7.732 1.296 -9.698 1.00 93.81 73 TYR A O 1
ATOM 628 N N . SER A 1 74 ? 8.455 3.340 -9.135 1.00 92.44 74 SER A N 1
ATOM 629 C CA . SER A 1 74 ? 9.584 2.848 -8.336 1.00 92.44 74 SER A CA 1
ATOM 630 C C . SER A 1 74 ? 9.167 1.926 -7.181 1.00 92.44 74 SER A C 1
ATOM 632 O O . SER A 1 74 ? 9.967 1.111 -6.714 1.00 92.44 74 SER A O 1
ATOM 634 N N . ARG A 1 75 ? 7.920 2.028 -6.702 1.00 94.50 75 ARG A N 1
ATOM 635 C CA . ARG A 1 75 ? 7.393 1.226 -5.588 1.00 94.50 75 ARG A CA 1
ATOM 636 C C . ARG A 1 75 ? 6.669 -0.030 -6.043 1.00 94.50 75 ARG A C 1
ATOM 638 O O . ARG A 1 75 ? 6.728 -1.017 -5.321 1.00 94.50 75 ARG A O 1
ATOM 645 N N . PHE A 1 76 ? 6.025 -0.018 -7.203 1.00 94.56 76 PHE A N 1
ATOM 646 C CA . PHE A 1 76 ? 5.255 -1.159 -7.700 1.00 94.56 76 PHE A CA 1
ATOM 647 C C . PHE A 1 76 ? 5.989 -1.996 -8.733 1.00 94.56 76 PHE A C 1
ATOM 649 O O . PHE A 1 76 ? 5.657 -3.166 -8.867 1.00 94.56 76 PHE A O 1
ATOM 656 N N . MET A 1 77 ? 6.987 -1.442 -9.416 1.00 92.19 77 MET A N 1
ATOM 657 C CA . MET A 1 77 ? 7.748 -2.134 -10.453 1.00 92.19 77 MET A CA 1
ATOM 658 C C . MET A 1 77 ? 9.179 -2.423 -10.000 1.00 92.19 77 MET A C 1
ATOM 660 O O . MET A 1 77 ? 9.725 -1.767 -9.100 1.00 92.19 77 MET A O 1
ATOM 664 N N . ASN A 1 78 ? 9.789 -3.437 -10.609 1.00 89.00 78 ASN A N 1
ATOM 665 C CA . ASN A 1 78 ? 11.231 -3.663 -10.555 1.00 89.00 78 ASN A CA 1
ATOM 666 C C . ASN A 1 78 ? 12.005 -2.502 -11.217 1.00 89.00 78 ASN A C 1
ATOM 668 O O . ASN A 1 78 ? 11.428 -1.557 -11.752 1.00 89.00 78 ASN A O 1
ATOM 672 N N . LYS A 1 79 ? 13.337 -2.518 -11.096 1.00 84.56 79 LYS A N 1
ATOM 673 C CA . LYS A 1 79 ? 14.187 -1.372 -11.470 1.00 84.56 79 LYS A CA 1
ATOM 674 C C . LYS A 1 79 ? 14.126 -1.054 -12.971 1.00 84.56 79 LYS A C 1
ATOM 676 O O . LYS A 1 79 ? 14.259 0.100 -13.354 1.00 84.56 79 LYS A O 1
ATOM 681 N N . ASP A 1 80 ? 13.972 -2.082 -13.782 1.00 87.31 80 ASP A N 1
ATOM 682 C CA . ASP A 1 80 ? 13.870 -2.074 -15.239 1.00 87.31 80 ASP A CA 1
ATOM 683 C C . ASP A 1 80 ? 12.428 -1.898 -15.742 1.00 87.31 80 ASP A C 1
ATOM 685 O O . ASP A 1 80 ? 12.212 -1.836 -16.946 1.00 87.31 80 ASP A O 1
ATOM 689 N N . ALA A 1 81 ? 11.452 -1.772 -14.834 1.00 86.12 81 ALA A N 1
ATOM 690 C CA . ALA A 1 81 ? 10.035 -1.565 -15.135 1.00 86.12 81 ALA A CA 1
ATOM 691 C C . ALA A 1 81 ? 9.390 -2.646 -16.025 1.00 86.12 81 ALA A C 1
ATOM 693 O O . ALA A 1 81 ? 8.367 -2.407 -16.663 1.00 86.12 81 ALA A O 1
ATOM 694 N N . THR A 1 82 ? 9.950 -3.852 -16.028 1.00 87.38 82 THR A N 1
ATOM 695 C CA . THR A 1 82 ? 9.470 -4.991 -16.817 1.00 87.38 82 THR A CA 1
ATOM 696 C C . THR A 1 82 ? 8.428 -5.820 -16.070 1.00 87.38 82 THR A C 1
ATOM 698 O O . THR A 1 82 ? 7.546 -6.402 -16.704 1.00 87.38 82 THR A O 1
ATOM 701 N N . LYS A 1 83 ? 8.475 -5.862 -14.728 1.00 89.56 83 LYS A N 1
ATOM 702 C CA . LYS A 1 83 ? 7.539 -6.639 -13.896 1.00 89.56 83 LYS A CA 1
ATOM 703 C C . LYS A 1 83 ? 7.172 -5.950 -12.584 1.00 89.56 83 LYS A C 1
ATOM 705 O O . LYS A 1 83 ? 7.899 -5.108 -12.051 1.00 89.56 83 LYS A O 1
ATOM 710 N N . PHE A 1 84 ? 6.028 -6.356 -12.033 1.00 92.38 84 PHE A N 1
ATOM 711 C CA . PHE A 1 84 ? 5.561 -5.896 -10.729 1.00 92.38 84 PHE A CA 1
ATOM 712 C C . PHE A 1 84 ? 6.360 -6.528 -9.590 1.00 92.38 84 PHE A C 1
ATOM 714 O O . PHE A 1 84 ? 6.635 -7.726 -9.576 1.00 92.38 84 PHE A O 1
ATOM 721 N N . LYS A 1 85 ? 6.650 -5.728 -8.568 1.00 92.81 85 LYS A N 1
ATOM 722 C CA . LYS A 1 85 ? 7.066 -6.215 -7.256 1.00 92.81 85 LYS A CA 1
ATOM 723 C C . LYS A 1 85 ? 5.902 -6.947 -6.598 1.00 92.81 85 LYS A C 1
ATOM 725 O O . LYS A 1 85 ? 4.796 -6.414 -6.493 1.00 92.81 85 LYS A O 1
ATOM 730 N N . ARG A 1 86 ? 6.164 -8.154 -6.100 1.00 93.94 86 ARG A N 1
ATOM 731 C CA . ARG A 1 86 ? 5.159 -8.983 -5.432 1.00 93.94 86 ARG A CA 1
ATOM 732 C C . ARG A 1 86 ? 5.078 -8.649 -3.946 1.00 93.94 86 ARG A C 1
ATOM 734 O O . ARG A 1 86 ? 5.967 -9.005 -3.187 1.00 93.94 86 ARG A O 1
ATOM 741 N N . TYR A 1 87 ? 4.005 -7.999 -3.520 1.00 96.31 87 TYR A N 1
ATOM 742 C CA . TYR A 1 87 ? 3.709 -7.778 -2.104 1.00 96.31 87 TYR A CA 1
ATOM 743 C C . TYR A 1 87 ? 2.644 -8.770 -1.638 1.00 96.31 87 TYR A C 1
ATOM 745 O O . TYR A 1 87 ? 1.640 -8.933 -2.321 1.00 96.31 87 TYR A O 1
ATOM 753 N N . GLU A 1 88 ? 2.835 -9.395 -0.477 1.00 97.00 88 GLU A N 1
ATOM 754 C CA . GLU A 1 88 ? 1.772 -10.166 0.192 1.00 97.00 88 GLU A CA 1
ATOM 755 C C . GLU A 1 88 ? 0.839 -9.269 1.000 1.00 97.00 88 GLU A C 1
ATOM 757 O O . GLU A 1 88 ? -0.342 -9.564 1.159 1.00 97.00 88 GLU A O 1
ATOM 762 N N . THR A 1 89 ? 1.370 -8.166 1.528 1.00 97.88 89 THR A N 1
ATOM 763 C CA . THR A 1 89 ? 0.631 -7.268 2.410 1.00 97.88 89 THR A CA 1
ATOM 764 C C . THR A 1 89 ? 0.962 -5.804 2.149 1.00 97.88 89 THR A C 1
ATOM 766 O O . THR A 1 89 ? 2.051 -5.440 1.685 1.00 97.88 89 THR A O 1
ATOM 769 N N . VAL A 1 90 ? -0.006 -4.949 2.470 1.00 98.12 90 VAL A N 1
ATOM 770 C CA . VAL A 1 90 ? 0.111 -3.493 2.474 1.00 98.12 90 VAL A CA 1
ATOM 771 C C . VAL A 1 90 ? -0.257 -2.962 3.854 1.00 98.12 90 VAL A C 1
ATOM 773 O O . VAL A 1 90 ? -1.258 -3.361 4.443 1.00 98.12 90 VAL A O 1
ATOM 776 N N . ILE A 1 91 ? 0.563 -2.054 4.375 1.00 98.19 91 ILE A N 1
ATOM 777 C CA . ILE A 1 91 ? 0.263 -1.253 5.554 1.00 98.19 91 ILE A CA 1
ATOM 778 C C . ILE A 1 91 ? -0.319 0.069 5.079 1.00 98.19 91 ILE A C 1
ATOM 780 O O . ILE A 1 91 ? 0.363 0.865 4.424 1.00 98.19 91 ILE A O 1
ATOM 784 N N . PHE A 1 92 ? -1.562 0.320 5.468 1.00 98.31 92 PHE A N 1
ATOM 785 C CA . PHE A 1 92 ? -2.185 1.622 5.323 1.00 98.31 92 PHE A CA 1
ATOM 786 C C . PHE A 1 92 ? -2.019 2.440 6.596 1.00 98.31 92 PHE A C 1
ATOM 788 O O . PHE A 1 92 ? -2.201 1.922 7.696 1.00 98.31 92 PHE A O 1
ATOM 795 N N . GLN A 1 93 ? -1.707 3.724 6.444 1.00 97.75 93 GLN A N 1
ATOM 796 C CA . GLN A 1 93 ? -1.704 4.713 7.521 1.00 97.75 93 GLN A CA 1
ATOM 797 C C . GLN A 1 93 ? -2.757 5.789 7.247 1.00 97.75 93 GLN A C 1
ATOM 799 O O . GLN A 1 93 ? -2.841 6.301 6.131 1.00 97.75 93 GLN A O 1
ATOM 804 N N . ASN A 1 94 ? -3.535 6.152 8.265 1.00 97.62 94 ASN A N 1
ATOM 805 C CA . ASN A 1 94 ? -4.525 7.221 8.176 1.00 97.62 94 ASN A CA 1
ATOM 806 C C . ASN A 1 94 ? -3.873 8.608 8.341 1.00 97.62 94 ASN A C 1
ATOM 808 O O . ASN A 1 94 ? -3.614 9.058 9.458 1.00 97.62 94 ASN A O 1
ATOM 812 N N . GLY A 1 95 ? -3.616 9.292 7.228 1.00 95.38 95 GLY A N 1
ATOM 813 C CA . GLY A 1 95 ? -2.956 10.597 7.213 1.00 95.38 95 GLY A CA 1
ATOM 814 C C . GLY A 1 95 ? -1.464 10.546 7.570 1.00 95.38 95 GLY A C 1
ATOM 815 O O . GLY A 1 95 ? -0.840 9.487 7.636 1.00 95.38 95 GLY A O 1
ATOM 816 N N . TYR A 1 96 ? -0.867 11.720 7.781 1.00 92.62 96 TYR A N 1
ATOM 817 C CA . TYR A 1 96 ? 0.587 11.890 7.940 1.00 92.62 96 TYR A CA 1
ATOM 818 C C . TYR A 1 96 ? 1.068 11.923 9.400 1.00 92.62 96 TYR A C 1
ATOM 820 O O . TYR A 1 96 ? 2.268 12.013 9.654 1.00 92.62 96 TYR A O 1
ATOM 828 N N . ASN A 1 97 ? 0.156 11.830 10.370 1.00 92.44 97 ASN A N 1
ATOM 829 C CA . ASN A 1 97 ? 0.499 11.931 11.787 1.00 92.44 97 ASN A CA 1
ATOM 830 C C . ASN A 1 97 ? 1.386 10.759 12.239 1.00 92.44 97 ASN A C 1
ATOM 832 O O . ASN A 1 97 ? 1.159 9.610 11.867 1.00 92.44 97 ASN A O 1
ATOM 836 N N . LYS A 1 98 ? 2.379 11.032 13.097 1.00 85.25 98 LYS A N 1
ATOM 837 C CA . LYS A 1 98 ? 3.332 10.012 13.583 1.00 85.25 98 LYS A CA 1
ATOM 838 C C . LYS A 1 98 ? 2.650 8.866 14.342 1.00 85.25 98 LYS A C 1
ATOM 840 O O . LYS A 1 98 ? 3.079 7.723 14.220 1.00 85.25 98 LYS A O 1
ATOM 845 N N . ASN A 1 99 ? 1.574 9.181 15.062 1.00 89.12 99 ASN A N 1
ATOM 846 C CA . ASN A 1 99 ? 0.753 8.230 15.817 1.00 89.12 99 ASN A CA 1
ATOM 847 C C . ASN A 1 99 ? -0.567 7.935 15.087 1.00 89.12 99 ASN A C 1
ATOM 849 O O . ASN A 1 99 ? -1.597 7.705 15.710 1.00 89.12 99 ASN A O 1
ATOM 853 N N . ALA A 1 100 ? -0.569 8.038 13.755 1.00 94.25 100 ALA A N 1
ATOM 854 C CA . ALA A 1 100 ? -1.738 7.710 12.962 1.00 94.25 100 ALA A CA 1
ATOM 855 C C . ALA A 1 100 ? -2.078 6.221 13.067 1.00 94.25 100 ALA A C 1
ATOM 857 O O . ALA A 1 100 ? -1.199 5.360 13.001 1.00 94.25 100 ALA A O 1
ATOM 858 N N . ARG A 1 101 ? -3.384 5.951 13.111 1.00 96.06 101 ARG A N 1
ATOM 859 C CA . ARG A 1 101 ? -3.989 4.627 12.959 1.00 96.06 101 ARG A CA 1
ATOM 860 C C . ARG A 1 101 ? -3.416 3.902 11.742 1.00 96.06 101 ARG A C 1
ATOM 862 O O . ARG A 1 101 ? -3.306 4.494 10.661 1.00 96.06 101 ARG A O 1
ATOM 869 N N . ARG A 1 102 ? -3.102 2.616 11.902 1.00 97.62 102 ARG A N 1
ATOM 870 C CA . ARG A 1 102 ? -2.615 1.751 10.824 1.00 97.62 102 ARG A CA 1
ATOM 871 C C . ARG A 1 102 ? -3.418 0.465 10.722 1.00 97.62 102 ARG A C 1
ATOM 873 O O . ARG A 1 102 ? -3.953 -0.040 11.704 1.00 97.62 102 ARG A O 1
ATOM 880 N N . MET A 1 103 ? -3.474 -0.080 9.516 1.00 97.88 103 MET A N 1
ATOM 881 C CA . MET A 1 103 ? -3.969 -1.433 9.286 1.00 97.88 103 MET A CA 1
ATOM 882 C C . MET A 1 103 ? -3.062 -2.168 8.308 1.00 97.88 103 MET A C 1
ATOM 884 O O . MET A 1 103 ? -2.489 -1.545 7.413 1.00 97.88 103 MET A O 1
ATOM 888 N N . THR A 1 104 ? -2.971 -3.483 8.463 1.00 98.38 104 THR A N 1
ATOM 889 C CA . THR A 1 104 ? -2.308 -4.373 7.508 1.00 98.38 104 THR A CA 1
ATOM 890 C C . THR A 1 104 ? -3.371 -5.142 6.743 1.00 98.38 104 THR A C 1
ATOM 892 O O . THR A 1 104 ? -4.253 -5.749 7.351 1.00 98.38 104 THR A O 1
ATOM 895 N N . VAL A 1 105 ? -3.286 -5.127 5.417 1.00 98.38 105 VAL A N 1
ATOM 896 C CA . VAL A 1 105 ? -4.259 -5.749 4.513 1.00 98.38 105 VAL A CA 1
ATOM 897 C C . VAL A 1 105 ? -3.528 -6.682 3.557 1.00 98.38 105 VAL A C 1
ATOM 899 O O . VAL A 1 105 ? -2.442 -6.347 3.079 1.00 98.38 105 VAL A O 1
ATOM 902 N N . ALA A 1 106 ? -4.109 -7.846 3.272 1.00 97.94 106 ALA A N 1
ATOM 903 C CA . ALA A 1 106 ? -3.576 -8.761 2.269 1.00 97.94 106 ALA A CA 1
ATOM 904 C C . ALA A 1 106 ? -3.641 -8.133 0.865 1.00 97.94 106 ALA A C 1
ATOM 906 O O . ALA A 1 106 ? -4.633 -7.497 0.499 1.00 97.94 106 ALA A O 1
ATOM 907 N N . VAL A 1 107 ? -2.602 -8.328 0.059 1.00 98.12 107 VAL A N 1
ATOM 908 C CA . VAL A 1 107 ? -2.552 -7.913 -1.346 1.00 98.12 107 VAL A CA 1
ATOM 909 C C . VAL A 1 107 ? -2.809 -9.138 -2.210 1.00 98.12 107 VAL A C 1
ATOM 911 O O . VAL A 1 107 ? -2.066 -10.113 -2.163 1.00 98.12 107 VAL A O 1
ATOM 914 N N . ARG A 1 108 ? -3.872 -9.087 -3.014 1.00 96.50 108 ARG A N 1
ATOM 915 C CA . ARG A 1 108 ? -4.228 -10.173 -3.937 1.00 96.50 108 ARG A CA 1
ATOM 916 C C . ARG A 1 108 ? -3.488 -10.050 -5.260 1.00 96.50 108 ARG A C 1
ATOM 918 O O . ARG A 1 108 ? -2.995 -11.036 -5.795 1.00 96.50 108 ARG A O 1
ATOM 925 N N . LYS A 1 109 ? -3.442 -8.834 -5.803 1.00 95.19 109 LYS A N 1
ATOM 926 C CA . LYS A 1 109 ? -2.838 -8.534 -7.102 1.00 95.19 109 LYS A CA 1
ATOM 927 C C . LYS A 1 109 ? -2.519 -7.047 -7.204 1.00 95.19 109 LYS A C 1
ATOM 929 O O . LYS A 1 109 ? -3.203 -6.225 -6.591 1.00 95.19 109 LYS A O 1
ATOM 934 N N . ILE A 1 110 ? -1.515 -6.711 -8.007 1.00 95.62 110 ILE A N 1
ATOM 935 C CA . ILE A 1 110 ? -1.276 -5.349 -8.483 1.00 95.62 110 ILE A CA 1
ATOM 936 C C . ILE A 1 110 ? -1.330 -5.372 -10.007 1.00 95.62 110 ILE A C 1
ATOM 938 O O . ILE A 1 110 ? -0.762 -6.263 -10.634 1.00 95.62 110 ILE A O 1
ATOM 942 N N . GLU A 1 111 ? -2.033 -4.408 -10.590 1.00 94.94 111 GLU A N 1
ATOM 943 C CA . GLU A 1 111 ? -2.116 -4.218 -12.038 1.00 94.94 111 GLU A CA 1
ATOM 944 C C . GLU A 1 111 ? -1.855 -2.759 -12.396 1.00 94.94 111 GLU A C 1
ATOM 946 O O . GLU A 1 111 ? -2.110 -1.852 -11.598 1.00 94.94 111 GLU A O 1
ATOM 951 N N . MET A 1 112 ? -1.404 -2.532 -13.626 1.00 90.44 112 MET A N 1
ATOM 952 C CA . MET A 1 112 ? -1.336 -1.212 -14.237 1.00 90.44 112 MET A CA 1
ATOM 953 C C . MET A 1 112 ? -2.180 -1.210 -15.507 1.00 90.44 112 MET A C 1
ATOM 955 O O . MET A 1 112 ? -2.110 -2.131 -16.314 1.00 90.44 112 MET A O 1
ATOM 959 N N . SER A 1 113 ? -2.976 -0.158 -15.660 1.00 86.94 113 SER A N 1
ATOM 960 C CA . SER A 1 113 ? -3.653 0.194 -16.912 1.00 86.94 113 SER A CA 1
ATOM 961 C C . SER A 1 113 ? -3.430 1.690 -17.143 1.00 86.94 113 SER A C 1
ATOM 963 O O . SER A 1 113 ? -2.341 2.084 -17.534 1.00 86.94 113 SER A O 1
ATOM 965 N N . PHE A 1 114 ? -4.398 2.533 -16.776 1.00 88.25 114 PHE A N 1
ATOM 966 C CA . PHE A 1 114 ? -4.222 3.989 -16.688 1.00 88.25 114 PHE A CA 1
ATOM 967 C C . PHE A 1 114 ? -3.673 4.442 -15.321 1.00 88.25 114 PHE A C 1
ATOM 969 O O . PHE A 1 114 ? -3.000 5.460 -15.189 1.00 88.25 114 PHE A O 1
ATOM 976 N N . ARG A 1 115 ? -3.992 3.678 -14.273 1.00 94.31 115 ARG A N 1
ATOM 977 C CA . ARG A 1 115 ? -3.558 3.878 -12.886 1.00 94.31 115 ARG A CA 1
ATOM 978 C C . ARG A 1 115 ? -3.178 2.527 -12.296 1.00 94.31 115 ARG A C 1
ATOM 980 O O . ARG A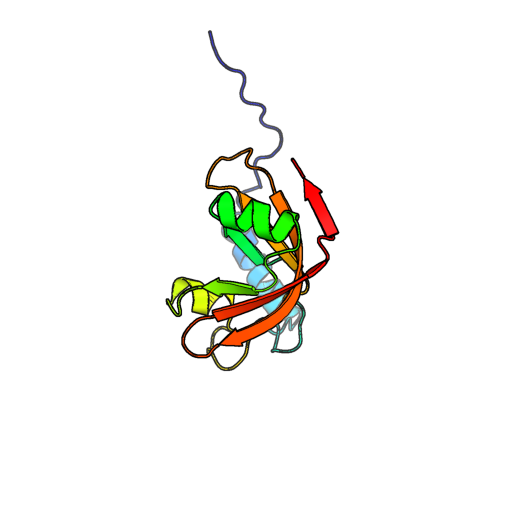 1 115 ? -3.730 1.502 -12.711 1.00 94.31 115 ARG A O 1
ATOM 987 N N . PHE A 1 116 ? -2.284 2.534 -11.313 1.00 96.75 116 PHE A N 1
ATOM 988 C CA . PHE A 1 116 ? -2.011 1.352 -10.511 1.00 96.75 116 PHE A CA 1
ATOM 989 C C . PHE A 1 116 ? -3.260 0.978 -9.719 1.00 96.75 116 PHE A C 1
ATOM 991 O O . PHE A 1 116 ? -3.897 1.841 -9.106 1.00 96.75 116 PHE A O 1
ATOM 998 N N . LYS A 1 117 ? -3.588 -0.310 -9.724 1.00 97.94 117 LYS A N 1
ATOM 999 C CA . LYS A 1 117 ? -4.691 -0.906 -8.970 1.00 97.94 117 LYS A CA 1
ATOM 1000 C C . LYS A 1 117 ? -4.115 -1.938 -8.015 1.00 97.94 117 LYS A C 1
ATOM 1002 O O . LYS A 1 117 ? -3.467 -2.882 -8.458 1.00 97.94 117 LYS A O 1
ATOM 1007 N N . ILE A 1 118 ? -4.358 -1.768 -6.722 1.00 98.19 118 ILE A N 1
ATOM 1008 C CA . ILE A 1 118 ? -4.002 -2.738 -5.686 1.00 98.19 118 ILE A CA 1
ATOM 1009 C C . ILE A 1 118 ? -5.291 -3.427 -5.259 1.00 98.19 118 ILE A C 1
ATOM 1011 O O . ILE A 1 118 ? -6.165 -2.800 -4.658 1.00 98.19 118 ILE A O 1
ATOM 1015 N N . PHE A 1 119 ? -5.410 -4.712 -5.573 1.00 98.12 119 PHE A N 1
ATOM 1016 C CA . PHE A 1 119 ? -6.549 -5.533 -5.183 1.00 98.12 119 PHE A CA 1
ATOM 1017 C C . PHE A 1 119 ? -6.350 -6.018 -3.751 1.0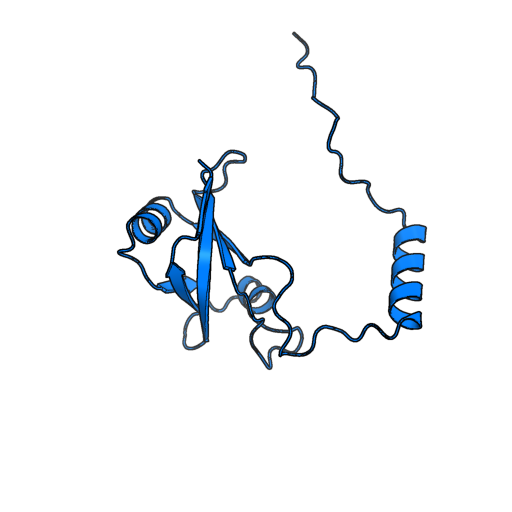0 98.12 119 PHE A C 1
ATOM 1019 O O . PHE A 1 119 ? -5.365 -6.695 -3.442 1.00 98.12 119 PHE A O 1
ATOM 1026 N N . LEU A 1 120 ? -7.287 -5.656 -2.882 1.00 98.38 120 LEU A N 1
ATOM 1027 C CA . LEU A 1 120 ? -7.210 -5.876 -1.445 1.00 98.38 120 LEU A CA 1
ATOM 1028 C C . LEU A 1 120 ? -7.935 -7.165 -1.054 1.00 98.38 120 LEU A C 1
ATOM 1030 O O . LEU A 1 120 ? -9.021 -7.471 -1.551 1.00 98.38 120 LEU A O 1
ATOM 1034 N N . GLY A 1 121 ? -7.311 -7.925 -0.162 1.00 97.25 121 GLY A N 1
ATOM 1035 C CA . GLY A 1 121 ? -7.903 -9.064 0.522 1.00 97.25 121 GLY A CA 1
ATOM 1036 C C . GLY A 1 121 ? -8.439 -8.676 1.895 1.00 97.25 121 GLY A C 1
ATOM 1037 O O . GLY A 1 121 ? -9.045 -7.621 2.073 1.00 97.25 121 GLY A O 1
ATOM 1038 N N . GLU A 1 122 ? -8.236 -9.562 2.863 1.00 96.81 122 GLU A N 1
ATOM 1039 C CA . GLU A 1 122 ? -8.709 -9.382 4.233 1.00 96.81 122 GLU A CA 1
ATOM 1040 C C . GLU A 1 122 ? -7.815 -8.424 5.028 1.00 96.81 122 GLU A C 1
ATOM 1042 O O . GLU A 1 122 ? -6.615 -8.284 4.765 1.00 96.81 122 GLU A O 1
ATOM 1047 N N . VAL A 1 123 ? -8.413 -7.761 6.020 1.00 97.38 123 VAL A N 1
ATOM 1048 C CA . VAL A 1 123 ? -7.678 -6.965 7.007 1.00 97.38 123 VAL A CA 1
ATOM 1049 C C . VAL A 1 123 ? -7.083 -7.927 8.031 1.00 97.38 123 VAL A C 1
ATOM 1051 O O . VAL A 1 123 ? -7.817 -8.551 8.791 1.00 97.38 123 VAL A O 1
ATOM 1054 N N . LEU A 1 124 ? -5.757 -8.025 8.059 1.00 96.00 124 LEU A N 1
ATOM 1055 C CA . LEU A 1 124 ? -5.016 -8.979 8.889 1.00 96.00 124 LEU A CA 1
ATOM 1056 C C . LEU A 1 124 ? -4.700 -8.424 10.281 1.00 96.00 124 LEU A C 1
ATOM 1058 O O . LEU A 1 124 ? -4.620 -9.167 11.252 1.00 96.00 124 LEU A O 1
ATOM 1062 N N . ASN A 1 125 ? -4.477 -7.112 10.388 1.00 94.81 125 ASN A N 1
ATOM 1063 C CA . ASN A 1 125 ? -4.157 -6.460 11.656 1.00 94.81 125 ASN A CA 1
ATOM 1064 C C . ASN A 1 125 ? -4.683 -5.018 11.671 1.00 94.81 125 ASN A C 1
ATOM 1066 O O . ASN A 1 125 ? -4.667 -4.331 10.646 1.00 94.81 125 ASN A O 1
ATOM 1070 N N . LYS A 1 126 ? -5.128 -4.565 12.844 1.00 91.94 126 LYS A N 1
ATOM 1071 C CA . LYS A 1 126 ? -5.591 -3.206 13.131 1.00 91.94 126 LYS A CA 1
ATOM 1072 C C . LYS A 1 126 ? -4.775 -2.685 14.319 1.00 91.94 126 LYS A C 1
ATOM 1074 O O . LYS A 1 126 ? -4.906 -3.219 15.414 1.00 91.94 126 LYS A O 1
ATOM 1079 N N . ASN A 1 127 ? -3.943 -1.669 14.103 1.00 82.25 127 ASN A N 1
ATOM 1080 C CA . ASN A 1 127 ? -3.118 -1.059 15.147 1.00 82.25 127 ASN A CA 1
ATOM 1081 C C . ASN A 1 127 ? -3.508 0.419 15.273 1.00 82.25 127 ASN A C 1
ATOM 1083 O O . ASN A 1 127 ? -3.157 1.237 14.411 1.00 82.25 127 ASN A O 1
ATOM 1087 N N . PHE A 1 128 ? -4.325 0.723 16.280 1.00 80.50 128 PHE A N 1
ATOM 1088 C CA . PHE A 1 128 ? -4.940 2.029 16.520 1.00 80.50 128 PHE A CA 1
ATOM 1089 C C . PHE A 1 128 ? -4.571 2.555 17.897 1.00 80.50 128 PHE A C 1
ATOM 1091 O O . PHE A 1 128 ? -4.519 1.727 18.830 1.00 80.50 128 PHE A O 1
#

Radius of gyration: 18.26 Å; chains: 1; bounding box: 50×37×49 Å

Organism: NCBI:txid266748

Secondary structure (DSSP, 8-state):
-PPPP--TT------HHHHHHHHHHHHHTT-----TTSBPSS-EEEEE-HHHHHHHHTT---EEEE---HHHHHHHB-TTSSSB-B-SEEEEEESS-TT--EEEEEEEEEEESSSEEEEEEEEEEEE-

pLDDT: mean 83.81, std 19.14, range [33.88, 98.44]

Sequence (128 aa):
MRRKINTEYIRPILTPEEIERRKQLKKQLGLQKPTETEIQPKPLFIILQKQFFDEILAGTKKIEYREGSDFYYSRFMNKDATKFKRYETVIFQNGYNKNARRMTVAVRKIEMSFRFKIFLGEVLNKNF